Protein AF-A0A378MFB4-F1 (afdb_monomer)

Secondary structure (DSSP, 8-state):
---------S---HHHHHHHHHHHHHHHHHHHHHHHHHHHHHHHHHS-HHHHTTHHHHHHHHHHHHHHHHHHHHHHHHHHHHHT-SSPPPHHHHHHHHHHHHHHHHHHHHHHHS---

Organism: Listeria grayi (NCBI:txid1641)

Foldseek 3Di:
DDDQPQDPPDDDPLVVVLVVLLVVLCVVCVVVLVVLLVVLVVVVVPDDPVRVVCLLVVLVVVLVVVLVVVLVVLVVSLVVVQVPDSHHDDPVSSVSSSVSSSVVVSVSSNCSSPPDD

pLDDT: mean 89.93, std 12.98, range [42.31, 98.38]

Radius of gyration: 18.55 Å; Cα contacts (8 Å, |Δi|>4): 55; chains: 1; bounding box: 41×33×54 Å

Sequence (117 aa):
MAVKPSVRQEPINLYVEAERALDAFRSCYAKQINELRVKWQRGINAMSENEKTGIVKASRYMLKVHHETFNRSIYQFLSNYFQNKSFDLNPDEKQYIADYVIDEIQREVDEIYFPSS

Solvent-accessible surface area (backbone atoms only — not comparable to full-atom values): 6905 Å² total; per-residue (Å²): 134,87,79,75,86,82,67,83,88,67,89,78,61,60,66,65,51,24,52,52,51,38,53,53,48,45,70,75,40,46,65,61,57,51,50,49,45,52,52,51,54,52,53,59,72,71,48,53,78,78,57,53,76,49,43,71,63,51,31,55,53,54,47,55,54,46,49,58,52,48,50,55,51,48,56,57,48,47,55,55,55,57,70,71,46,97,60,88,74,56,73,68,60,50,47,53,31,49,52,51,36,47,54,57,51,46,53,58,53,45,43,63,62,57,59,82,129

Mean predicted aligned error: 5.99 Å

Structure (mmCIF, N/CA/C/O backbone):
data_AF-A0A378MFB4-F1
#
_entry.id   AF-A0A378MFB4-F1
#
loop_
_atom_site.group_PDB
_atom_site.id
_atom_site.type_symbol
_atom_site.label_atom_id
_atom_site.label_alt_id
_atom_site.label_comp_id
_atom_site.label_asym_id
_atom_site.label_entity_id
_atom_site.label_seq_id
_atom_site.pdbx_PDB_ins_code
_atom_site.Cartn_x
_atom_site.Cartn_y
_atom_site.Cartn_z
_atom_site.occupancy
_atom_site.B_iso_or_equiv
_atom_site.auth_seq_id
_atom_site.auth_comp_id
_atom_site.auth_asym_id
_atom_site.auth_atom_id
_atom_site.pdbx_PDB_model_num
ATOM 1 N N . MET A 1 1 ? -20.467 20.135 29.153 1.00 42.31 1 MET A N 1
ATOM 2 C CA . MET A 1 1 ? -19.718 19.222 28.263 1.00 42.31 1 MET A CA 1
ATOM 3 C C . MET A 1 1 ? -20.359 17.852 28.378 1.00 42.31 1 MET A C 1
ATOM 5 O O . MET A 1 1 ? -20.385 17.312 29.475 1.00 42.31 1 MET A O 1
ATOM 9 N N . ALA A 1 2 ? -20.982 17.352 27.311 1.00 42.44 2 ALA A N 1
ATOM 10 C CA . ALA A 1 2 ? -21.642 16.050 27.334 1.00 42.44 2 ALA A CA 1
ATOM 11 C C . ALA A 1 2 ? -20.581 14.946 27.239 1.00 42.44 2 ALA A C 1
ATOM 13 O O . ALA A 1 2 ? -19.860 14.859 26.247 1.00 42.44 2 ALA A O 1
ATOM 14 N N . VAL A 1 3 ? -20.469 14.134 28.289 1.00 52.53 3 VAL A N 1
ATOM 15 C CA . VAL A 1 3 ? -19.666 12.910 28.290 1.00 52.53 3 VAL A CA 1
ATOM 16 C C . VAL A 1 3 ? -20.363 11.936 27.343 1.00 52.53 3 VAL A C 1
ATOM 18 O O . VAL A 1 3 ? -21.472 11.489 27.631 1.00 52.53 3 VAL A O 1
ATOM 21 N N . LYS A 1 4 ? -19.753 11.642 26.188 1.00 54.12 4 LYS A N 1
ATOM 22 C CA . LYS A 1 4 ? -20.194 10.511 25.363 1.00 54.12 4 LYS A CA 1
ATOM 23 C C . LYS A 1 4 ? -20.062 9.251 26.228 1.00 54.12 4 LYS A C 1
ATOM 25 O O . LYS A 1 4 ? -18.969 9.015 26.744 1.00 54.12 4 LYS A O 1
ATOM 30 N N . PRO A 1 5 ? -21.118 8.444 26.405 1.00 47.44 5 PRO A N 1
ATOM 31 C CA . PRO A 1 5 ? -20.976 7.170 27.084 1.00 47.44 5 PRO A CA 1
ATOM 32 C C . PRO A 1 5 ? -20.182 6.233 26.164 1.00 47.44 5 PRO A C 1
ATOM 34 O O . PRO A 1 5 ? -20.725 5.669 25.220 1.00 47.44 5 PRO A O 1
ATOM 37 N N . SER A 1 6 ? -18.875 6.117 26.411 1.00 59.41 6 SER A N 1
ATOM 38 C CA . SER A 1 6 ? -17.978 5.163 25.748 1.00 59.41 6 SER A CA 1
ATOM 39 C C . SER A 1 6 ? -18.045 3.840 26.503 1.00 59.41 6 SER A C 1
ATOM 41 O O . SER A 1 6 ? -17.173 3.503 27.299 1.00 59.41 6 SER A O 1
ATOM 43 N N . VAL A 1 7 ? -19.150 3.116 26.337 1.00 55.72 7 VAL A N 1
ATOM 44 C CA . VAL A 1 7 ? -19.263 1.751 26.852 1.00 55.72 7 VAL A CA 1
ATOM 45 C C . VAL A 1 7 ? -19.419 0.840 25.648 1.00 55.72 7 VAL A C 1
ATOM 47 O O . VAL A 1 7 ? -20.481 0.796 25.029 1.00 55.72 7 VAL A O 1
ATOM 50 N N . ARG A 1 8 ? -18.328 0.151 25.284 1.00 60.28 8 ARG A N 1
ATOM 51 C CA . ARG A 1 8 ? -18.347 -0.935 24.295 1.00 60.28 8 ARG A CA 1
ATOM 52 C C . ARG A 1 8 ? -19.374 -1.974 24.749 1.00 60.28 8 ARG A C 1
ATOM 54 O O . ARG A 1 8 ? -19.193 -2.577 25.802 1.00 60.28 8 ARG A O 1
ATOM 61 N N . GLN A 1 9 ? -20.443 -2.157 23.976 1.00 56.66 9 GLN A N 1
ATOM 62 C CA . GLN A 1 9 ? -21.474 -3.157 24.274 1.00 56.66 9 GLN A CA 1
ATOM 63 C C . GLN A 1 9 ? -21.099 -4.554 23.754 1.00 56.66 9 GLN A C 1
ATOM 65 O O . GLN A 1 9 ? -21.562 -5.542 24.311 1.00 56.66 9 GLN A O 1
ATOM 70 N N . GLU A 1 10 ? -20.209 -4.650 22.757 1.00 61.47 10 GLU A N 1
ATOM 71 C CA . GLU A 1 10 ? -19.755 -5.918 22.173 1.00 61.47 10 GLU A CA 1
ATOM 72 C C . GLU A 1 10 ? -18.253 -5.883 21.825 1.00 61.47 10 GLU A C 1
ATOM 74 O O . GLU A 1 10 ? -17.712 -4.809 21.522 1.00 61.47 10 GLU A O 1
ATOM 79 N N . PRO A 1 11 ? -17.551 -7.033 21.881 1.00 70.94 11 PRO A N 1
ATOM 80 C CA . PRO A 1 11 ? -16.166 -7.136 21.436 1.00 70.94 11 PRO A CA 1
ATOM 81 C C . PRO A 1 11 ? -16.055 -6.838 19.934 1.00 70.94 11 PRO A C 1
ATOM 83 O O . PRO A 1 11 ? -16.782 -7.396 19.114 1.00 70.94 11 PRO A O 1
ATOM 86 N N . ILE A 1 12 ? -15.124 -5.956 19.569 1.00 80.38 12 ILE A N 1
ATOM 87 C CA . ILE A 1 12 ? -14.877 -5.588 18.172 1.00 80.38 12 ILE A CA 1
ATOM 88 C C . ILE A 1 12 ? -14.105 -6.719 17.502 1.00 80.38 12 ILE A C 1
ATOM 90 O O . ILE A 1 12 ? -13.049 -7.136 17.975 1.00 80.38 12 ILE A O 1
ATOM 94 N N . ASN A 1 13 ? -14.602 -7.179 16.358 1.00 90.94 13 ASN A N 1
ATOM 95 C CA . ASN A 1 13 ? -13.827 -8.047 15.487 1.00 90.94 13 ASN A CA 1
ATOM 96 C C . ASN A 1 13 ? -12.764 -7.208 14.756 1.00 90.94 13 ASN A C 1
ATOM 98 O O . ASN A 1 13 ? -13.065 -6.536 13.768 1.00 90.94 13 ASN A O 1
ATOM 102 N N . LEU A 1 14 ? -11.530 -7.232 15.267 1.00 92.94 14 LEU A N 1
ATOM 103 C CA . LEU A 1 14 ? -10.418 -6.426 14.750 1.00 92.94 14 LEU A CA 1
ATOM 104 C C . LEU A 1 14 ? -10.061 -6.749 13.301 1.00 92.94 14 LEU A C 1
ATOM 106 O O . LEU A 1 14 ? -9.676 -5.848 12.568 1.00 92.94 14 LEU A O 1
ATOM 110 N N . TYR A 1 15 ? -10.218 -8.002 12.873 1.00 95.00 15 TYR A N 1
ATOM 111 C CA . TYR A 1 15 ? -9.971 -8.387 11.485 1.00 95.00 15 TYR A CA 1
ATOM 112 C C . TYR A 1 15 ? -10.975 -7.724 10.536 1.00 95.00 15 TYR A C 1
ATOM 114 O O . TYR A 1 15 ? -10.580 -7.079 9.573 1.00 95.00 15 TYR A O 1
ATOM 122 N N . VAL A 1 16 ? -12.271 -7.790 10.857 1.00 95.19 16 VAL A N 1
ATOM 123 C CA . VAL A 1 16 ? -13.316 -7.116 10.062 1.00 95.19 16 VAL A CA 1
ATOM 124 C C . VAL A 1 16 ? -13.106 -5.601 10.046 1.00 95.19 16 VAL A C 1
ATOM 126 O O . VAL A 1 16 ? -13.364 -4.938 9.044 1.00 95.19 16 VAL A O 1
ATOM 129 N N . GLU A 1 17 ? -12.652 -5.032 11.158 1.00 95.00 17 GLU A N 1
ATOM 130 C CA . GLU A 1 17 ? -12.368 -3.604 11.239 1.00 95.00 17 GLU A CA 1
ATOM 131 C C . GLU A 1 17 ? -11.127 -3.204 10.425 1.00 95.00 17 GLU A C 1
ATOM 133 O O . GLU A 1 17 ? -11.130 -2.141 9.802 1.00 95.00 17 GLU A O 1
ATOM 138 N N . ALA A 1 18 ? -10.110 -4.068 10.368 1.00 97.06 18 ALA A N 1
ATOM 139 C CA . ALA A 1 18 ? -8.939 -3.890 9.519 1.00 97.06 18 ALA A CA 1
ATOM 140 C C . ALA A 1 18 ? -9.295 -3.967 8.026 1.00 97.06 18 ALA A C 1
ATOM 142 O O . ALA A 1 18 ? -8.893 -3.086 7.270 1.00 97.06 18 ALA A O 1
ATOM 143 N N . GLU A 1 19 ? -10.134 -4.926 7.627 1.00 98.06 19 GLU A N 1
ATOM 144 C CA . GLU A 1 19 ? -10.674 -5.027 6.261 1.00 98.06 19 GLU A CA 1
ATOM 145 C C . GLU A 1 19 ? -11.442 -3.761 5.861 1.00 98.06 19 GLU A C 1
ATOM 147 O O . GLU A 1 19 ? -11.221 -3.189 4.797 1.00 98.06 19 GLU A O 1
ATOM 152 N N . ARG A 1 20 ? -12.291 -3.234 6.754 1.00 96.75 20 ARG A N 1
ATOM 153 C CA . ARG A 1 20 ? -13.008 -1.970 6.508 1.00 96.75 20 ARG A CA 1
ATOM 154 C C . ARG A 1 20 ? -12.064 -0.780 6.362 1.00 96.75 20 ARG A C 1
ATOM 156 O O . ARG A 1 20 ? -12.315 0.099 5.537 1.00 96.75 20 ARG A O 1
ATOM 163 N N . ALA A 1 21 ? -11.011 -0.724 7.174 1.00 97.50 21 ALA A N 1
ATOM 164 C CA . ALA A 1 21 ? -10.005 0.326 7.082 1.00 97.50 21 ALA A CA 1
ATOM 165 C C . ALA A 1 21 ? -9.226 0.232 5.761 1.00 97.50 21 ALA A C 1
ATOM 167 O O . ALA A 1 21 ? -8.997 1.260 5.118 1.00 97.50 21 ALA A O 1
ATOM 168 N N . LEU A 1 22 ? -8.884 -0.987 5.333 1.00 98.38 22 LEU A N 1
ATOM 169 C CA . LEU A 1 22 ? -8.235 -1.270 4.056 1.00 98.38 22 LEU A CA 1
ATOM 170 C C . LEU A 1 22 ? -9.117 -0.854 2.876 1.00 98.38 22 LEU A C 1
ATOM 172 O O . LEU A 1 22 ? -8.654 -0.119 2.006 1.00 98.38 22 LEU A O 1
ATOM 176 N N . ASP A 1 23 ? -10.387 -1.253 2.865 1.00 98.06 23 ASP A N 1
ATOM 177 C CA . ASP A 1 23 ? -11.342 -0.887 1.815 1.00 98.06 23 ASP A CA 1
ATOM 178 C C . ASP A 1 23 ? -11.534 0.628 1.724 1.00 98.06 23 ASP A C 1
ATOM 180 O O . ASP A 1 23 ? -11.523 1.208 0.634 1.00 98.06 23 ASP A O 1
ATOM 184 N N . ALA A 1 24 ? -11.657 1.298 2.872 1.00 97.69 24 ALA A N 1
ATOM 185 C CA . ALA A 1 24 ? -11.776 2.748 2.919 1.00 97.69 24 ALA A CA 1
ATOM 186 C C . ALA A 1 24 ? -10.504 3.435 2.391 1.00 97.69 24 ALA A C 1
ATOM 188 O O . ALA A 1 24 ? -10.596 4.376 1.597 1.00 97.69 24 ALA A O 1
ATOM 189 N N . PHE A 1 25 ? -9.319 2.940 2.766 1.00 98.06 25 PHE A N 1
ATOM 190 C CA . PHE A 1 25 ? -8.052 3.445 2.242 1.00 98.06 25 PHE A CA 1
ATOM 191 C C . PHE A 1 25 ? -7.959 3.233 0.727 1.00 98.06 25 PHE A C 1
ATOM 193 O O . PHE A 1 25 ? -7.700 4.185 -0.011 1.00 98.06 25 PHE A O 1
ATOM 200 N N . ARG A 1 26 ? -8.247 2.022 0.236 1.00 97.12 26 ARG A N 1
ATOM 201 C CA . ARG A 1 26 ? -8.273 1.701 -1.198 1.00 97.12 26 ARG A CA 1
ATOM 202 C C . ARG A 1 26 ? -9.230 2.614 -1.949 1.00 97.12 26 ARG A C 1
ATOM 204 O O . ARG A 1 26 ? -8.851 3.154 -2.980 1.00 97.12 26 ARG A O 1
ATOM 211 N N . SER A 1 27 ? -10.425 2.870 -1.423 1.00 96.38 27 SER A N 1
ATOM 212 C CA . SER A 1 27 ? -11.373 3.789 -2.058 1.00 96.38 27 SER A CA 1
ATOM 213 C C . SER A 1 27 ? -10.827 5.217 -2.163 1.00 96.38 27 SER A C 1
ATOM 215 O O . SER A 1 27 ? -11.049 5.878 -3.177 1.00 96.38 27 SER A O 1
ATOM 217 N N . CYS A 1 28 ? -10.117 5.707 -1.144 1.00 96.00 28 CYS A N 1
ATOM 218 C CA . CYS A 1 28 ? -9.507 7.037 -1.171 1.00 96.00 28 CYS A CA 1
ATOM 219 C C . CYS A 1 28 ? -8.284 7.111 -2.094 1.00 96.00 28 CYS A C 1
A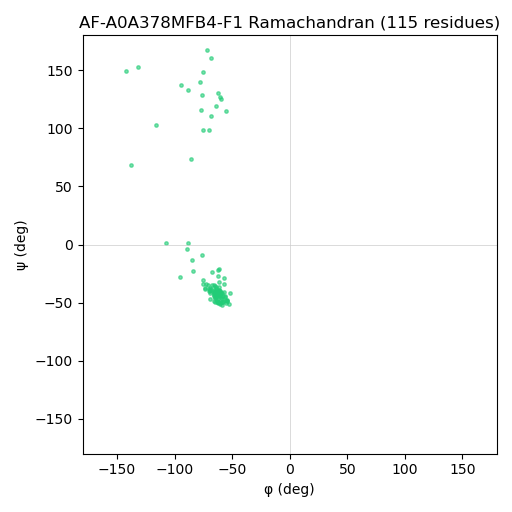TOM 221 O O . CYS A 1 28 ? -8.066 8.150 -2.720 1.00 96.00 28 CYS A O 1
ATOM 223 N N . TYR A 1 29 ? -7.508 6.026 -2.187 1.00 95.69 29 TYR A N 1
ATOM 224 C CA . TYR A 1 29 ? -6.213 6.005 -2.871 1.00 95.69 29 TYR A CA 1
ATOM 225 C C . TYR A 1 29 ? -6.184 5.252 -4.211 1.00 95.69 29 TYR A C 1
ATOM 227 O O . TYR A 1 29 ? -5.149 5.219 -4.884 1.00 95.69 29 TYR A O 1
ATOM 235 N N . ALA A 1 30 ? -7.322 4.711 -4.660 1.00 93.81 30 ALA A N 1
ATOM 236 C CA . ALA A 1 30 ? -7.443 3.915 -5.885 1.00 93.81 30 ALA A CA 1
ATOM 237 C C . ALA A 1 30 ? -6.857 4.627 -7.108 1.00 93.81 30 ALA A C 1
ATOM 239 O O . ALA A 1 30 ? -6.152 4.024 -7.918 1.00 93.81 30 ALA A O 1
ATOM 240 N N . LYS A 1 31 ? -7.111 5.937 -7.233 1.00 95.62 31 LYS A N 1
ATOM 241 C CA . LYS A 1 31 ? -6.582 6.732 -8.343 1.00 95.62 31 LYS A CA 1
ATOM 242 C C . LYS A 1 31 ? -5.056 6.811 -8.304 1.00 95.62 31 LYS A C 1
ATOM 244 O O . LYS A 1 31 ? -4.440 6.612 -9.347 1.00 95.62 31 LYS A O 1
ATOM 249 N N . GLN A 1 32 ? -4.439 7.078 -7.148 1.00 95.06 32 GLN A N 1
ATOM 250 C CA . GLN A 1 32 ? -2.976 7.171 -7.068 1.00 95.06 32 GLN A CA 1
ATOM 251 C C . GLN A 1 32 ? -2.307 5.823 -7.350 1.00 95.06 32 GLN A C 1
ATOM 253 O O . GLN A 1 32 ? -1.340 5.783 -8.107 1.00 95.06 32 GLN A O 1
ATOM 258 N N . ILE A 1 33 ? -2.840 4.728 -6.799 1.00 94.75 33 ILE A N 1
ATOM 259 C CA . ILE A 1 33 ? -2.302 3.378 -7.026 1.00 94.75 33 ILE A CA 1
ATOM 260 C C . ILE A 1 33 ? -2.429 2.992 -8.508 1.00 94.75 33 ILE A C 1
ATOM 262 O O . ILE A 1 33 ? -1.469 2.527 -9.124 1.00 94.75 33 ILE A O 1
ATOM 266 N N . ASN A 1 34 ? -3.580 3.255 -9.131 1.00 95.69 34 ASN A N 1
ATOM 267 C CA . ASN A 1 34 ? -3.763 2.974 -10.553 1.00 95.69 34 ASN A CA 1
ATOM 268 C C . ASN A 1 34 ? -2.871 3.853 -11.445 1.00 95.69 34 ASN A C 1
ATOM 270 O O . ASN A 1 34 ? -2.277 3.368 -12.407 1.00 95.69 34 ASN A O 1
ATOM 274 N N . GLU A 1 35 ? -2.732 5.144 -11.130 1.00 96.31 35 GLU A N 1
ATOM 275 C CA . GLU A 1 35 ? -1.811 6.025 -11.849 1.00 96.31 35 GLU A CA 1
ATOM 276 C C . GLU A 1 35 ? -0.362 5.553 -11.741 1.00 96.31 35 GLU A C 1
ATOM 278 O O . GLU A 1 35 ? 0.366 5.623 -12.732 1.00 96.31 35 GLU A O 1
ATOM 283 N N . LEU A 1 36 ? 0.050 5.072 -10.568 1.00 95.75 36 LEU A N 1
ATOM 284 C CA . LEU A 1 36 ? 1.372 4.504 -10.353 1.00 95.75 36 LEU A CA 1
ATOM 285 C C . LEU A 1 36 ? 1.612 3.312 -11.283 1.00 95.75 36 LEU A C 1
ATOM 287 O O . LEU A 1 36 ? 2.582 3.315 -12.045 1.00 95.75 36 LEU A O 1
ATOM 291 N N . ARG A 1 37 ? 0.681 2.352 -11.285 1.00 95.69 37 ARG A N 1
ATOM 292 C CA . ARG A 1 37 ? 0.714 1.162 -12.146 1.00 95.69 37 ARG A CA 1
ATOM 293 C C . ARG A 1 37 ? 0.825 1.534 -13.624 1.00 95.69 37 ARG A C 1
ATOM 295 O O . ARG A 1 37 ? 1.715 1.061 -14.328 1.00 95.69 37 ARG A O 1
ATOM 302 N N . VAL A 1 38 ? -0.035 2.439 -14.091 1.00 96.44 38 VAL A N 1
ATOM 303 C CA . VAL A 1 38 ? -0.062 2.872 -15.497 1.00 96.44 38 VAL A CA 1
ATOM 304 C C . VAL A 1 38 ? 1.215 3.618 -15.886 1.00 96.44 38 VAL A C 1
ATOM 306 O O . VAL A 1 38 ? 1.761 3.367 -16.961 1.00 96.44 38 VAL A O 1
ATOM 309 N N . LYS A 1 39 ? 1.705 4.539 -15.046 1.00 95.50 39 LYS A N 1
ATOM 310 C CA . LYS A 1 39 ? 2.936 5.301 -15.321 1.00 95.50 39 LYS A CA 1
ATOM 311 C C . LYS A 1 39 ? 4.152 4.380 -15.368 1.00 95.50 39 LYS A C 1
ATOM 313 O O . LYS A 1 39 ? 4.964 4.519 -16.279 1.00 95.50 39 LYS A O 1
ATOM 318 N N . TRP A 1 40 ? 4.243 3.427 -14.442 1.00 95.19 40 TRP A N 1
ATOM 319 C CA . TRP A 1 40 ? 5.328 2.452 -14.411 1.00 95.19 40 TRP A CA 1
ATOM 320 C C . TRP A 1 40 ? 5.341 1.574 -15.666 1.00 95.19 40 TRP A C 1
ATOM 322 O O . TRP A 1 40 ? 6.352 1.523 -16.367 1.00 95.19 40 TRP A O 1
ATOM 332 N N . GLN A 1 41 ? 4.195 0.988 -16.029 1.00 94.38 41 GLN A N 1
ATOM 333 C CA . GLN A 1 41 ? 4.090 0.147 -17.223 1.00 94.38 41 GLN A CA 1
ATOM 334 C C . GLN A 1 41 ? 4.394 0.920 -18.512 1.00 94.38 41 GLN A C 1
ATOM 336 O O . GLN A 1 41 ? 5.080 0.413 -19.398 1.00 94.38 41 GLN A O 1
ATOM 341 N N . ARG A 1 42 ? 3.912 2.165 -18.630 1.00 94.56 42 ARG A N 1
ATOM 342 C CA . ARG A 1 42 ? 4.241 3.032 -19.772 1.00 94.56 42 A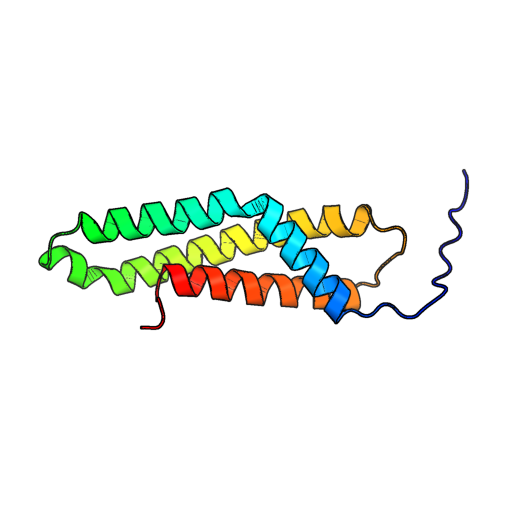RG A CA 1
ATOM 343 C C . ARG A 1 42 ? 5.735 3.332 -19.844 1.00 94.56 42 ARG A C 1
ATOM 345 O O . ARG A 1 42 ? 6.284 3.312 -20.939 1.00 94.56 42 ARG A O 1
ATOM 352 N N . GLY A 1 43 ? 6.373 3.580 -18.699 1.00 92.94 43 GLY A N 1
ATOM 353 C CA . GLY A 1 43 ? 7.818 3.773 -18.611 1.00 92.94 43 GLY A CA 1
ATOM 354 C C . GLY A 1 43 ? 8.580 2.559 -19.136 1.00 92.94 43 GLY A C 1
ATOM 355 O O . GLY A 1 43 ? 9.418 2.713 -20.014 1.00 92.94 43 GLY A O 1
ATOM 356 N N . ILE A 1 44 ? 8.223 1.354 -18.680 1.00 92.38 44 ILE A N 1
ATOM 357 C CA . ILE A 1 44 ? 8.821 0.098 -19.162 1.00 92.38 44 ILE A CA 1
ATOM 358 C C . ILE A 1 44 ? 8.619 -0.084 -20.669 1.00 92.38 44 ILE A C 1
ATOM 360 O O . ILE A 1 44 ? 9.560 -0.430 -21.380 1.00 92.38 44 ILE A O 1
ATOM 364 N N . ASN A 1 45 ? 7.407 0.157 -21.173 1.00 92.06 45 ASN A N 1
ATOM 365 C CA . ASN A 1 45 ? 7.088 -0.036 -22.590 1.00 92.06 45 ASN A CA 1
ATOM 366 C C . ASN A 1 45 ? 7.817 0.956 -23.512 1.00 92.06 45 ASN A C 1
ATOM 368 O O . ASN A 1 45 ? 7.975 0.671 -24.695 1.00 92.06 45 ASN A O 1
ATOM 372 N N . ALA A 1 46 ? 8.233 2.112 -22.990 1.00 92.44 46 ALA A N 1
ATOM 373 C CA . ALA A 1 46 ? 8.992 3.112 -23.735 1.00 92.44 46 ALA A CA 1
ATOM 374 C C . ALA A 1 46 ? 10.509 2.845 -23.745 1.00 92.44 46 ALA A C 1
ATOM 376 O O . ALA A 1 46 ? 11.220 3.475 -24.524 1.00 92.44 46 ALA A O 1
ATOM 377 N N . MET A 1 47 ? 11.007 1.939 -22.895 1.00 92.25 47 MET A N 1
ATOM 378 C CA . MET A 1 47 ? 12.431 1.602 -22.817 1.00 92.25 47 MET A CA 1
ATOM 379 C C . MET A 1 47 ? 12.858 0.679 -23.961 1.00 92.25 47 MET A C 1
ATOM 381 O O . MET A 1 47 ? 12.181 -0.298 -24.291 1.00 92.25 47 MET A O 1
ATOM 385 N N . SER A 1 48 ? 14.042 0.941 -24.506 1.00 90.81 48 SER A N 1
ATOM 386 C CA . SER A 1 48 ? 14.756 0.008 -25.377 1.00 90.81 48 SER A CA 1
ATOM 387 C C . SER A 1 48 ? 15.238 -1.228 -24.606 1.00 90.81 48 SER A C 1
ATOM 389 O O . SER A 1 48 ? 15.389 -1.206 -23.383 1.00 90.81 48 SER A O 1
ATOM 391 N N . GLU A 1 49 ? 15.542 -2.318 -25.315 1.00 85.62 49 GLU A N 1
ATOM 392 C CA . GLU A 1 49 ? 16.048 -3.558 -24.695 1.00 85.62 49 GLU A CA 1
ATOM 393 C C . GLU A 1 49 ? 17.335 -3.344 -23.881 1.00 85.62 49 GLU A C 1
ATOM 395 O O . GLU A 1 49 ? 17.509 -3.935 -22.815 1.00 85.62 49 GLU A O 1
ATOM 400 N N . ASN A 1 50 ? 18.207 -2.432 -24.319 1.00 84.94 50 ASN A N 1
ATOM 401 C CA . ASN A 1 50 ? 19.430 -2.095 -23.589 1.00 84.94 50 ASN A CA 1
ATOM 402 C C . ASN A 1 50 ? 19.132 -1.388 -22.257 1.00 84.94 50 ASN A C 1
ATOM 404 O O . ASN A 1 50 ? 19.824 -1.622 -21.267 1.00 84.94 50 ASN A O 1
ATOM 408 N N . GLU A 1 51 ? 18.088 -0.560 -22.200 1.00 85.25 51 GLU A N 1
ATOM 409 C CA . GLU A 1 51 ? 17.671 0.147 -20.982 1.00 85.25 51 GLU A CA 1
ATOM 410 C C . GLU A 1 51 ? 16.966 -0.785 -19.989 1.00 85.25 51 GLU A C 1
ATOM 412 O O . GLU A 1 51 ? 17.115 -0.628 -18.773 1.00 85.25 51 GLU A O 1
ATOM 417 N N . LYS A 1 52 ? 16.275 -1.822 -20.485 1.00 84.44 52 LYS A N 1
ATOM 418 C CA . LYS A 1 52 ? 15.614 -2.830 -19.639 1.00 84.44 52 LYS A CA 1
ATOM 419 C C . LYS A 1 52 ? 16.589 -3.607 -18.756 1.00 84.44 52 LYS A C 1
ATOM 421 O O . LYS A 1 52 ? 16.186 -4.094 -17.705 1.00 84.44 52 LYS A O 1
ATOM 426 N N . THR A 1 53 ? 17.878 -3.656 -19.094 1.00 84.06 53 THR A N 1
ATOM 427 C CA . THR A 1 53 ? 18.912 -4.272 -18.240 1.00 84.06 53 THR A CA 1
ATOM 428 C C . THR A 1 53 ? 18.980 -3.653 -16.834 1.00 84.06 53 THR A C 1
ATOM 430 O O . THR A 1 53 ? 19.304 -4.340 -15.864 1.00 84.06 53 THR A O 1
ATOM 433 N N . GLY A 1 54 ? 18.616 -2.372 -16.689 1.00 87.69 54 GLY A N 1
ATOM 434 C CA . GLY A 1 54 ? 18.580 -1.658 -15.411 1.00 87.69 54 GLY A CA 1
ATOM 435 C C . GLY A 1 54 ? 17.254 -1.754 -14.650 1.00 87.69 54 GLY A C 1
ATOM 436 O O . GLY A 1 54 ? 17.170 -1.238 -13.530 1.00 87.69 54 GLY A O 1
ATOM 437 N N . ILE A 1 55 ? 16.223 -2.398 -15.214 1.00 90.44 55 ILE A N 1
ATOM 438 C CA . ILE A 1 55 ? 14.852 -2.276 -14.700 1.00 90.44 55 ILE A CA 1
ATOM 439 C C . ILE A 1 55 ? 14.702 -2.830 -13.288 1.00 90.44 55 ILE A C 1
ATOM 441 O O . ILE A 1 55 ? 14.076 -2.194 -12.455 1.00 90.44 55 ILE A O 1
ATOM 445 N N . VAL A 1 56 ? 15.366 -3.942 -12.963 1.00 91.50 56 VAL A N 1
ATOM 446 C CA . VAL A 1 56 ? 15.301 -4.546 -11.622 1.00 91.50 56 VAL A CA 1
ATOM 447 C C . VAL A 1 56 ? 15.827 -3.581 -10.557 1.00 91.50 56 VAL A C 1
ATOM 449 O O . VAL A 1 56 ? 15.262 -3.473 -9.468 1.00 91.50 56 VAL A O 1
ATOM 452 N N . LYS A 1 57 ? 16.906 -2.847 -10.859 1.00 92.75 57 LYS A N 1
ATOM 453 C CA . LYS A 1 57 ? 17.467 -1.850 -9.938 1.00 92.75 57 LYS A CA 1
ATOM 454 C C . LYS A 1 57 ? 16.523 -0.657 -9.787 1.00 92.75 57 LYS A C 1
ATOM 456 O O . LYS A 1 57 ? 16.327 -0.191 -8.665 1.00 92.75 57 LYS A O 1
ATOM 461 N N . ALA A 1 58 ? 15.928 -0.200 -10.889 1.00 92.69 58 ALA A N 1
ATOM 462 C CA . ALA A 1 58 ? 14.927 0.859 -10.870 1.00 92.69 58 ALA A CA 1
ATOM 463 C C . ALA A 1 58 ? 13.677 0.440 -10.075 1.00 92.69 58 ALA A C 1
ATOM 465 O O . ALA A 1 58 ? 13.277 1.179 -9.182 1.00 92.69 58 ALA A O 1
ATOM 466 N N . SER A 1 59 ? 13.137 -0.764 -10.300 1.00 94.81 59 SER A N 1
ATOM 467 C CA . SER A 1 59 ? 12.014 -1.336 -9.546 1.00 94.81 59 SER A CA 1
ATOM 468 C C . SER A 1 59 ? 12.283 -1.316 -8.046 1.00 94.81 59 SER A C 1
ATOM 470 O O . SER A 1 59 ? 11.481 -0.773 -7.301 1.00 94.81 59 SER A O 1
ATOM 472 N N . ARG A 1 60 ? 13.439 -1.819 -7.582 1.00 95.19 60 ARG A N 1
ATOM 473 C CA . ARG A 1 60 ? 13.778 -1.823 -6.143 1.00 95.19 60 ARG A CA 1
ATOM 474 C C . ARG A 1 60 ? 13.839 -0.420 -5.543 1.00 95.19 60 ARG A C 1
ATOM 476 O O . ARG A 1 60 ? 13.387 -0.211 -4.419 1.00 95.19 60 ARG A O 1
ATOM 483 N N . TYR A 1 61 ? 14.417 0.534 -6.273 1.00 95.62 61 TYR A N 1
ATOM 484 C CA . TYR A 1 61 ? 14.484 1.922 -5.818 1.00 95.62 61 TYR A CA 1
ATOM 485 C C . TYR A 1 61 ? 13.085 2.539 -5.719 1.00 95.62 61 TYR A C 1
ATOM 487 O O . TYR A 1 61 ? 12.725 3.092 -4.681 1.00 95.62 61 TYR A O 1
ATOM 495 N N . MET A 1 62 ? 12.285 2.397 -6.777 1.00 96.19 62 MET A N 1
ATOM 496 C CA . MET A 1 62 ? 10.928 2.933 -6.828 1.00 96.19 62 MET A CA 1
ATOM 497 C C . MET A 1 62 ? 10.012 2.276 -5.796 1.00 96.19 62 MET A C 1
ATOM 499 O O . MET A 1 62 ? 9.194 2.968 -5.193 1.00 96.19 62 MET A O 1
ATOM 503 N N . LEU A 1 63 ? 10.187 0.978 -5.551 1.00 96.00 63 LEU A N 1
ATOM 504 C CA . LEU A 1 63 ? 9.457 0.231 -4.539 1.00 96.00 63 LEU A CA 1
ATOM 505 C C . LEU A 1 63 ? 9.699 0.810 -3.146 1.00 96.00 63 LEU A C 1
ATOM 507 O O . LEU A 1 63 ? 8.754 1.186 -2.458 1.00 96.00 63 LEU A O 1
ATOM 511 N N . LYS A 1 64 ? 10.973 0.990 -2.770 1.00 96.12 64 LYS A N 1
ATOM 5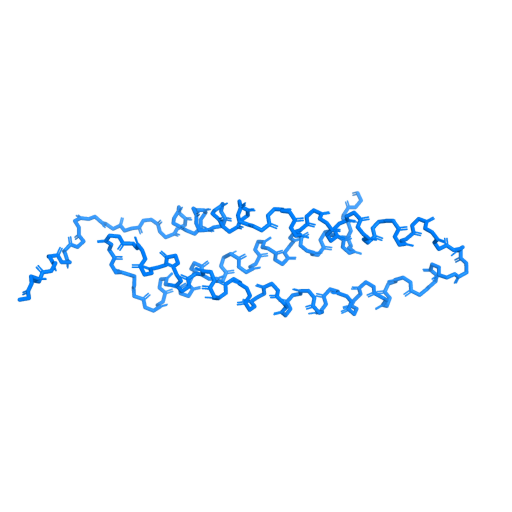12 C CA . LYS A 1 64 ? 11.347 1.601 -1.489 1.00 96.12 64 LYS A CA 1
ATOM 513 C C . LYS A 1 64 ? 10.699 2.980 -1.309 1.00 96.12 64 LYS A C 1
ATOM 515 O O . LYS A 1 64 ? 10.115 3.254 -0.263 1.00 96.12 64 LYS A O 1
ATOM 520 N N . VAL A 1 65 ? 10.777 3.835 -2.332 1.00 96.81 65 VAL A N 1
ATOM 521 C CA . VAL A 1 65 ? 10.208 5.195 -2.295 1.00 96.81 65 VAL A C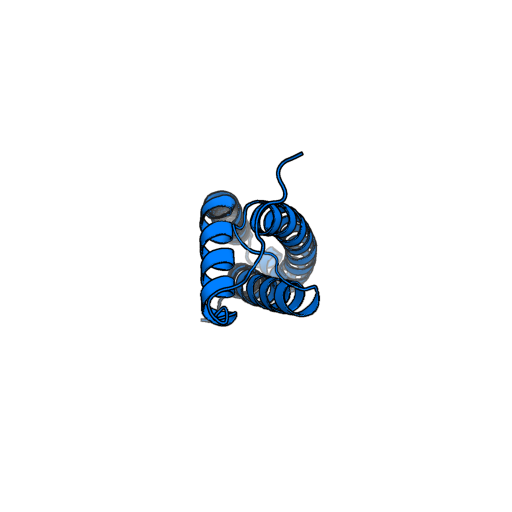A 1
ATOM 522 C C . VAL A 1 65 ? 8.689 5.165 -2.103 1.00 96.81 65 VAL A C 1
ATOM 524 O O . VAL A 1 65 ? 8.147 5.941 -1.308 1.00 96.81 65 VAL A O 1
ATOM 527 N N . HIS A 1 66 ? 7.985 4.272 -2.800 1.00 96.81 66 HIS A N 1
ATOM 528 C CA . HIS A 1 66 ? 6.532 4.190 -2.686 1.00 96.81 66 HIS A CA 1
ATOM 529 C C . HIS A 1 66 ? 6.077 3.530 -1.390 1.00 96.81 66 HIS A C 1
ATOM 531 O O . HIS A 1 66 ? 5.103 4.011 -0.821 1.00 96.81 66 HIS A O 1
ATOM 537 N N . HIS A 1 67 ? 6.801 2.543 -0.856 1.00 96.75 67 HIS A N 1
ATOM 538 C CA . HIS A 1 67 ? 6.522 2.004 0.481 1.00 96.75 67 HIS A CA 1
ATOM 539 C C . HIS A 1 67 ? 6.592 3.104 1.540 1.00 96.75 67 HIS A C 1
ATOM 541 O O . HIS A 1 67 ? 5.652 3.288 2.308 1.00 96.75 67 HIS A O 1
ATOM 547 N N . GLU A 1 68 ? 7.655 3.912 1.540 1.00 96.31 68 GLU A N 1
ATOM 548 C CA . GLU A 1 68 ? 7.778 5.034 2.479 1.00 96.31 68 GLU A CA 1
ATOM 549 C C . GLU A 1 68 ? 6.639 6.056 2.311 1.00 96.31 68 GLU A C 1
ATOM 551 O O . GLU A 1 68 ? 6.097 6.565 3.297 1.00 96.31 68 GLU A O 1
ATOM 556 N N . THR A 1 69 ? 6.250 6.343 1.069 1.00 96.06 69 THR A N 1
ATOM 557 C CA . THR A 1 69 ? 5.194 7.316 0.753 1.00 96.06 69 THR A CA 1
ATOM 558 C C . THR A 1 69 ? 3.806 6.822 1.170 1.00 96.06 69 THR A C 1
ATOM 560 O O . THR A 1 69 ? 3.045 7.563 1.805 1.00 96.06 69 THR A O 1
ATOM 563 N N . PHE A 1 70 ? 3.466 5.573 0.848 1.00 96.62 70 PHE A N 1
ATOM 564 C CA . PHE A 1 70 ? 2.186 4.979 1.219 1.00 96.62 70 PHE A CA 1
ATOM 565 C C . PHE A 1 70 ? 2.096 4.735 2.719 1.00 96.62 70 PHE A C 1
ATOM 567 O O . PHE A 1 70 ? 1.080 5.105 3.290 1.00 96.62 70 PHE A O 1
ATOM 574 N N . ASN A 1 71 ? 3.154 4.273 3.393 1.00 96.69 71 ASN A N 1
ATOM 575 C CA . ASN A 1 71 ? 3.138 4.114 4.852 1.00 96.69 71 ASN A CA 1
ATOM 576 C C . ASN A 1 71 ? 2.794 5.435 5.557 1.00 96.69 71 ASN A C 1
ATOM 578 O O . ASN A 1 71 ? 1.924 5.470 6.424 1.00 96.69 71 ASN A O 1
ATOM 582 N N . ARG A 1 72 ? 3.407 6.557 5.145 1.00 96.56 72 ARG A N 1
ATOM 583 C CA . ARG A 1 72 ? 3.060 7.886 5.687 1.00 96.56 72 ARG A CA 1
ATOM 584 C C . ARG A 1 72 ? 1.596 8.245 5.433 1.00 96.56 72 ARG A C 1
ATOM 586 O O . ARG A 1 72 ? 0.930 8.755 6.331 1.00 96.56 72 ARG A O 1
ATOM 593 N N . SER A 1 73 ? 1.106 7.968 4.227 1.00 96.94 73 SER A N 1
ATOM 594 C CA . SER A 1 73 ? -0.283 8.238 3.839 1.00 96.94 73 SER A CA 1
ATOM 595 C C . SER A 1 73 ? -1.273 7.388 4.641 1.00 96.94 73 SER A C 1
ATOM 597 O O . SER A 1 73 ? -2.292 7.902 5.090 1.00 96.94 73 SER A O 1
ATOM 599 N N . ILE A 1 74 ? -0.946 6.116 4.882 1.00 97.88 74 ILE A N 1
ATOM 600 C CA . ILE A 1 74 ? -1.736 5.177 5.684 1.00 97.88 74 ILE A CA 1
ATOM 601 C C . ILE A 1 74 ? -1.830 5.669 7.124 1.00 97.88 74 ILE A C 1
ATOM 603 O O . ILE A 1 74 ? -2.936 5.802 7.636 1.00 97.88 74 ILE A O 1
ATOM 607 N N . TYR A 1 75 ? -0.716 6.031 7.766 1.00 97.31 75 TYR A N 1
ATOM 608 C CA . TYR A 1 75 ? -0.760 6.548 9.138 1.00 97.31 75 TYR A CA 1
ATOM 609 C C . TYR A 1 75 ? -1.602 7.825 9.259 1.00 97.31 75 TYR A C 1
ATOM 611 O O . TYR A 1 75 ? -2.385 7.967 10.201 1.00 97.31 75 TYR A O 1
ATOM 619 N N . GLN A 1 76 ? -1.486 8.745 8.297 1.00 96.38 76 GLN A N 1
ATOM 620 C CA . GLN A 1 76 ? -2.307 9.960 8.266 1.00 96.38 76 GLN A CA 1
ATOM 621 C C . GLN A 1 76 ? -3.793 9.642 8.076 1.00 96.38 76 GLN A C 1
ATOM 623 O O . GLN A 1 76 ? -4.639 10.182 8.791 1.00 96.38 76 GLN A O 1
ATOM 628 N N . PHE A 1 77 ? -4.111 8.745 7.143 1.00 97.62 77 PHE A N 1
ATOM 629 C CA . PHE A 1 77 ? -5.473 8.294 6.893 1.00 97.62 77 PHE A CA 1
ATOM 630 C C . PHE A 1 77 ? -6.077 7.618 8.126 1.00 97.62 77 PHE A C 1
ATOM 632 O O . PHE A 1 77 ? -7.169 7.987 8.555 1.00 97.62 77 PHE A O 1
ATOM 639 N N . LEU A 1 78 ? -5.355 6.672 8.729 1.00 96.94 78 LEU A N 1
ATOM 640 C CA . LEU A 1 78 ? -5.827 5.893 9.868 1.00 96.94 78 LEU A CA 1
ATOM 641 C C . LEU A 1 78 ? -6.031 6.750 11.115 1.00 96.94 78 LEU A C 1
ATOM 643 O O . LEU A 1 78 ? -6.998 6.538 11.842 1.00 96.94 78 LEU A O 1
ATOM 647 N N . SER A 1 79 ? -5.194 7.768 11.330 1.00 95.31 79 SER A N 1
ATOM 648 C CA . SER A 1 79 ? -5.415 8.754 12.393 1.00 95.31 79 SER A CA 1
ATOM 649 C C . SER A 1 79 ? -6.809 9.389 12.283 1.00 95.31 79 SER A C 1
ATOM 651 O O . SER A 1 79 ? -7.577 9.385 13.247 1.00 95.31 79 SER A O 1
ATOM 653 N N . ASN A 1 80 ? -7.186 9.836 11.080 1.00 94.94 80 ASN A N 1
ATOM 654 C CA . ASN A 1 80 ? -8.513 10.400 10.821 1.00 94.94 80 ASN A CA 1
ATOM 655 C C . ASN A 1 80 ? -9.617 9.333 10.876 1.00 94.94 80 ASN A C 1
ATOM 657 O O . ASN A 1 80 ? -10.703 9.583 11.397 1.00 94.94 80 ASN A O 1
ATOM 661 N N . TYR A 1 81 ? -9.355 8.136 10.351 1.00 95.31 81 TYR A N 1
ATOM 662 C CA . TYR A 1 81 ? -10.296 7.018 10.366 1.00 95.31 81 TYR A CA 1
ATOM 663 C C . TYR A 1 81 ? -10.695 6.641 11.799 1.00 95.31 81 TYR A C 1
ATOM 665 O O . TYR A 1 81 ? -11.884 6.530 12.095 1.00 95.31 81 TYR A O 1
ATOM 673 N N . PHE A 1 82 ? -9.721 6.517 12.707 1.00 94.25 82 PHE A N 1
ATOM 674 C CA . PHE A 1 82 ? -9.963 6.176 14.109 1.00 94.25 82 PHE A CA 1
ATOM 675 C C . PHE A 1 82 ? -10.668 7.296 14.878 1.00 94.25 82 PHE A C 1
ATOM 677 O O . PHE A 1 82 ? -11.537 7.004 15.694 1.00 94.25 82 PHE A O 1
ATOM 684 N N . GLN A 1 83 ? -10.351 8.567 14.608 1.00 91.94 83 GLN A N 1
ATOM 685 C CA . GLN A 1 83 ? -11.028 9.708 15.245 1.00 91.94 83 GLN A CA 1
ATOM 686 C C . GLN A 1 83 ? -12.526 9.782 14.918 1.00 91.94 83 GLN A C 1
ATOM 688 O O . GLN A 1 83 ? -13.307 10.301 15.713 1.00 91.94 83 GLN A O 1
ATOM 693 N N . ASN A 1 84 ? -12.933 9.251 13.763 1.00 90.44 84 ASN A N 1
ATOM 694 C CA . ASN A 1 84 ? -14.323 9.256 13.316 1.00 90.44 84 ASN A CA 1
ATOM 695 C C . ASN A 1 84 ? -15.129 8.039 13.799 1.00 90.44 84 ASN A C 1
ATOM 697 O O . ASN A 1 84 ? -16.308 7.914 13.459 1.00 90.44 84 ASN A O 1
ATOM 701 N N . LYS A 1 85 ? -14.533 7.132 14.584 1.00 86.75 85 LYS A N 1
ATOM 702 C CA . LYS A 1 85 ? -15.249 5.969 15.117 1.00 86.75 85 LYS A CA 1
ATOM 703 C C . LYS A 1 85 ? -16.175 6.351 16.266 1.00 86.75 85 LYS A C 1
ATOM 705 O O . LYS A 1 85 ? -15.928 7.271 17.040 1.00 86.75 85 LYS A O 1
ATOM 710 N N . SER A 1 86 ? -17.274 5.608 16.376 1.00 85.25 8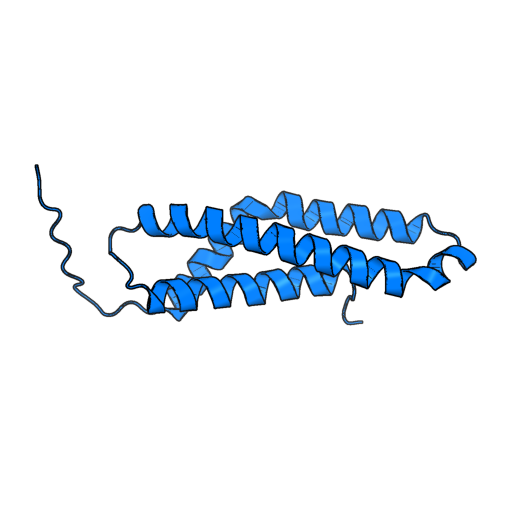6 SER A N 1
ATOM 711 C CA . SER A 1 86 ? -18.228 5.731 17.484 1.00 85.25 86 SER A CA 1
ATOM 712 C C . SER A 1 86 ? -17.721 5.091 18.782 1.00 85.25 86 SER A C 1
ATOM 714 O O . SER A 1 86 ? -18.339 5.277 19.827 1.00 85.25 86 SER A O 1
ATOM 716 N N . PHE A 1 87 ? -16.611 4.357 18.711 1.00 83.62 87 PHE A N 1
ATOM 717 C CA . PHE A 1 87 ? -15.946 3.672 19.810 1.00 83.62 87 PHE A CA 1
ATOM 718 C C . PHE A 1 87 ? -14.446 3.981 19.795 1.00 83.62 87 PHE A C 1
ATOM 720 O O . PHE A 1 87 ? -13.862 4.203 18.734 1.00 83.62 87 PHE A O 1
ATOM 727 N N . ASP A 1 88 ? -13.812 3.924 20.964 1.00 85.12 88 ASP A N 1
ATOM 728 C CA . ASP A 1 88 ? -12.364 4.081 21.077 1.00 85.12 88 ASP A CA 1
ATOM 729 C C . ASP A 1 88 ? -11.661 2.737 20.914 1.00 85.12 88 ASP A C 1
ATOM 731 O O . ASP A 1 88 ? -12.052 1.748 21.534 1.00 85.12 88 ASP A O 1
ATOM 735 N N . LEU A 1 89 ? -10.611 2.714 20.094 1.00 88.81 89 LEU A N 1
ATOM 736 C CA . LEU A 1 89 ? -9.648 1.617 19.990 1.00 88.81 89 LEU A CA 1
ATOM 737 C C . LEU A 1 89 ? -8.446 1.903 20.894 1.00 88.81 89 LEU A C 1
ATOM 739 O O . LEU A 1 89 ? -7.948 3.039 20.935 1.00 88.81 89 LEU A O 1
ATOM 743 N N . ASN A 1 90 ? -7.974 0.881 21.601 1.00 91.56 90 ASN A N 1
ATOM 744 C CA . ASN A 1 90 ? -6.739 0.967 22.368 1.00 91.56 90 ASN A CA 1
ATOM 745 C C . ASN A 1 90 ? -5.515 1.000 21.416 1.00 91.56 90 ASN A C 1
ATOM 747 O O . ASN A 1 90 ? -5.665 0.776 20.210 1.00 91.56 90 ASN A O 1
ATOM 751 N N . PRO A 1 91 ? -4.312 1.338 21.913 1.00 93.06 91 PRO A N 1
ATOM 752 C CA . PRO A 1 91 ? -3.122 1.434 21.069 1.00 93.06 91 PRO A CA 1
ATOM 753 C C . PRO A 1 91 ? -2.780 0.147 20.306 1.00 93.06 91 PRO A C 1
ATOM 755 O O . PRO A 1 91 ? -2.471 0.231 19.120 1.00 93.06 91 PRO A O 1
ATOM 758 N N . ASP A 1 92 ? -2.901 -1.022 20.937 1.00 94.94 92 ASP A N 1
ATOM 759 C CA . ASP A 1 92 ? -2.547 -2.311 20.327 1.00 94.94 92 ASP A CA 1
ATOM 760 C C . ASP A 1 92 ? -3.520 -2.690 19.202 1.00 94.94 92 ASP A C 1
ATOM 762 O O . ASP A 1 92 ? -3.117 -3.156 18.140 1.00 94.94 92 ASP A O 1
ATOM 766 N N . GLU A 1 93 ? -4.813 -2.422 19.391 1.00 94.75 93 GLU A N 1
ATOM 767 C CA . GLU A 1 93 ? -5.844 -2.632 18.372 1.00 94.75 93 GLU A CA 1
ATOM 768 C C . GLU A 1 93 ? -5.647 -1.706 17.166 1.00 94.75 93 GLU A C 1
ATOM 770 O O . GLU A 1 93 ? -5.804 -2.126 16.019 1.00 94.75 93 GLU A O 1
ATOM 775 N N . LYS A 1 94 ? -5.285 -0.439 17.415 1.00 95.44 94 LYS A N 1
ATOM 776 C CA . LYS A 1 94 ? -4.946 0.515 16.348 1.00 95.44 94 LYS A CA 1
ATOM 777 C C . LYS A 1 94 ? -3.709 0.063 15.583 1.00 95.44 94 LYS A C 1
ATOM 779 O O . LYS A 1 94 ? -3.702 0.172 14.359 1.00 95.44 94 LYS A O 1
ATOM 784 N N . GLN A 1 95 ? -2.695 -0.433 16.293 1.00 96.69 95 GLN A N 1
ATOM 785 C CA . GLN A 1 95 ? -1.468 -0.930 15.683 1.00 96.69 95 GLN A CA 1
ATOM 786 C C . GLN A 1 95 ? -1.744 -2.160 14.816 1.00 96.69 95 GLN A C 1
ATOM 788 O O . GLN A 1 95 ? -1.336 -2.170 13.664 1.00 96.69 95 GLN A O 1
ATOM 793 N N . TYR A 1 96 ? -2.534 -3.120 15.307 1.00 97.06 96 TYR A N 1
ATOM 794 C CA . TYR A 1 96 ? -2.949 -4.289 14.525 1.00 97.06 96 TYR A CA 1
ATOM 795 C C . TYR A 1 96 ? -3.615 -3.893 13.198 1.00 97.06 96 TYR A C 1
ATOM 797 O O . TYR A 1 96 ? -3.264 -4.410 12.140 1.00 97.06 96 TYR A O 1
ATOM 805 N N . ILE A 1 97 ? -4.562 -2.949 13.242 1.00 97.50 97 ILE A N 1
ATOM 806 C CA . ILE A 1 97 ? -5.239 -2.460 12.033 1.00 97.50 97 ILE A CA 1
ATOM 807 C C . ILE A 1 97 ? -4.246 -1.753 11.102 1.00 97.50 97 ILE A C 1
ATOM 809 O O . ILE A 1 97 ? -4.316 -1.929 9.888 1.00 97.50 97 ILE A O 1
ATOM 813 N N . ALA A 1 98 ? -3.329 -0.954 11.653 1.00 97.88 98 ALA A N 1
ATOM 814 C CA . ALA A 1 98 ? -2.321 -0.262 10.861 1.00 97.88 98 ALA A CA 1
ATOM 815 C C . ALA A 1 98 ? -1.381 -1.235 10.148 1.00 97.88 98 ALA A C 1
ATOM 817 O O . ALA A 1 98 ? -1.199 -1.098 8.941 1.00 97.88 98 ALA A O 1
ATOM 818 N N . ASP A 1 99 ? -0.853 -2.226 10.862 1.00 98.19 99 ASP A N 1
ATOM 819 C CA . ASP A 1 99 ? 0.040 -3.243 10.306 1.00 98.19 99 ASP A CA 1
ATOM 820 C C . ASP A 1 99 ? -0.658 -4.027 9.191 1.00 98.19 99 ASP A C 1
ATOM 822 O O . ASP A 1 99 ? -0.112 -4.165 8.101 1.00 98.19 99 ASP A O 1
ATOM 826 N N . TYR A 1 100 ? -1.917 -4.422 9.407 1.00 98.31 100 TYR A N 1
ATOM 827 C CA . TYR A 1 100 ? -2.713 -5.113 8.394 1.00 98.31 100 TYR A CA 1
ATOM 828 C C . TYR A 1 100 ? -2.868 -4.297 7.100 1.00 98.31 100 TYR A C 1
ATOM 830 O O . TYR A 1 100 ? -2.624 -4.793 6.001 1.00 98.31 100 TYR A O 1
ATOM 838 N N . VAL A 1 101 ? -3.259 -3.022 7.219 1.00 98.31 101 VAL A N 1
ATOM 839 C CA . VAL A 1 101 ? -3.430 -2.139 6.053 1.00 98.31 101 VAL A CA 1
ATOM 840 C C . VAL A 1 101 ? -2.090 -1.884 5.362 1.00 98.31 101 VAL A C 1
ATOM 842 O O . VAL A 1 101 ? -2.034 -1.846 4.134 1.00 98.31 101 VAL A O 1
ATOM 845 N N . ILE A 1 102 ? -1.012 -1.711 6.129 1.00 98.12 102 ILE A N 1
ATOM 846 C CA . ILE A 1 102 ? 0.339 -1.525 5.596 1.00 98.12 102 ILE A CA 1
ATOM 847 C C . ILE A 1 102 ? 0.765 -2.742 4.777 1.00 98.12 102 ILE A C 1
ATOM 849 O O . ILE A 1 102 ? 1.179 -2.561 3.633 1.00 98.12 102 ILE A O 1
ATOM 853 N N . ASP A 1 103 ? 0.626 -3.949 5.319 1.00 98.00 103 ASP A N 1
ATOM 854 C CA . ASP A 1 103 ? 1.048 -5.182 4.653 1.00 98.00 103 ASP A CA 1
ATOM 855 C C . ASP A 1 103 ? 0.286 -5.407 3.339 1.00 98.00 103 ASP A C 1
ATOM 857 O O . ASP A 1 103 ? 0.889 -5.711 2.306 1.00 98.00 103 ASP A O 1
ATOM 861 N N . GLU A 1 104 ? -1.033 -5.203 3.340 1.00 98.12 104 GLU A N 1
ATOM 862 C CA . GLU A 1 104 ? -1.862 -5.393 2.145 1.00 98.12 104 GLU A CA 1
ATOM 863 C C . GLU A 1 104 ? -1.582 -4.344 1.057 1.00 98.12 104 GLU A C 1
ATOM 865 O O . GLU A 1 104 ? -1.537 -4.675 -0.132 1.00 98.12 104 GLU A O 1
ATOM 870 N N . ILE A 1 105 ? -1.342 -3.082 1.432 1.00 97.38 105 ILE A N 1
ATOM 871 C CA . ILE A 1 105 ? -0.988 -2.034 0.463 1.00 97.38 105 ILE A CA 1
ATOM 872 C C . ILE A 1 105 ? 0.444 -2.201 -0.045 1.00 97.38 105 ILE A C 1
ATOM 874 O O . ILE A 1 105 ? 0.687 -1.983 -1.232 1.00 97.38 105 ILE A O 1
ATOM 878 N N . GLN A 1 106 ? 1.390 -2.614 0.801 1.00 96.38 106 GLN A N 1
ATOM 879 C CA . GLN A 1 106 ? 2.747 -2.931 0.353 1.00 96.38 106 GLN A CA 1
ATOM 880 C C . GLN A 1 106 ? 2.736 -4.086 -0.641 1.00 96.38 106 GLN A C 1
ATOM 882 O O . GLN A 1 106 ? 3.331 -3.948 -1.703 1.00 96.38 106 GLN A O 1
ATOM 887 N N . ARG A 1 107 ? 1.967 -5.153 -0.387 1.00 96.44 107 ARG A N 1
ATOM 888 C CA . ARG A 1 107 ? 1.808 -6.251 -1.352 1.00 96.44 107 ARG A CA 1
ATOM 889 C C . ARG A 1 107 ? 1.250 -5.765 -2.693 1.00 96.44 107 ARG A C 1
ATOM 891 O O . ARG A 1 107 ? 1.731 -6.170 -3.746 1.00 96.44 107 ARG A O 1
ATOM 898 N N . GLU A 1 108 ? 0.259 -4.872 -2.684 1.00 95.62 108 GLU A N 1
ATOM 899 C CA . GLU A 1 108 ? -0.283 -4.307 -3.927 1.00 95.62 108 GLU A CA 1
ATOM 900 C C . GLU A 1 108 ? 0.746 -3.447 -4.683 1.00 95.62 108 GLU A C 1
ATOM 902 O O . GLU A 1 108 ? 0.779 -3.449 -5.917 1.00 95.62 108 GLU A O 1
ATOM 907 N N . VAL A 1 109 ? 1.593 -2.714 -3.960 1.00 95.88 109 VAL A N 1
ATOM 908 C CA . VAL A 1 109 ? 2.670 -1.905 -4.544 1.00 95.88 109 VAL A CA 1
ATOM 909 C C . VAL A 1 109 ? 3.818 -2.788 -5.048 1.00 95.88 109 VAL A C 1
ATOM 911 O O . VAL A 1 109 ? 4.341 -2.517 -6.129 1.00 95.88 109 VAL A O 1
ATOM 914 N N . ASP A 1 110 ? 4.164 -3.863 -4.340 1.00 96.19 110 ASP A N 1
ATOM 915 C CA . ASP A 1 110 ? 5.127 -4.880 -4.773 1.00 96.19 110 ASP A CA 1
ATOM 916 C C . ASP A 1 110 ? 4.732 -5.448 -6.142 1.00 96.19 110 ASP A C 1
ATOM 918 O O . ASP A 1 110 ? 5.543 -5.430 -7.070 1.00 96.19 110 ASP A O 1
ATOM 922 N N . GLU A 1 111 ? 3.464 -5.837 -6.311 1.00 95.69 111 GLU A N 1
ATOM 923 C CA . GLU A 1 111 ? 2.920 -6.381 -7.566 1.00 95.69 111 GLU A CA 1
ATOM 924 C C . GLU A 1 111 ? 2.975 -5.389 -8.744 1.00 95.69 111 GLU A C 1
ATOM 926 O O . GLU A 1 111 ? 2.987 -5.792 -9.907 1.00 95.69 111 GLU A O 1
ATOM 931 N N . ILE A 1 112 ? 3.058 -4.076 -8.492 1.00 95.50 112 ILE A N 1
ATOM 932 C CA . ILE A 1 112 ? 3.278 -3.091 -9.566 1.00 95.50 112 ILE A CA 1
ATOM 933 C C . ILE A 1 112 ? 4.704 -3.196 -10.122 1.00 95.50 112 ILE A C 1
ATOM 935 O O . ILE A 1 112 ? 4.919 -3.031 -11.324 1.00 95.50 112 ILE A O 1
ATOM 939 N N . TYR A 1 113 ? 5.686 -3.433 -9.255 1.00 94.44 113 TYR A N 1
ATOM 940 C CA . TYR A 1 113 ? 7.107 -3.408 -9.606 1.00 94.44 113 TYR A CA 1
ATOM 941 C C . TYR A 1 113 ? 7.684 -4.778 -9.947 1.00 94.44 113 TYR 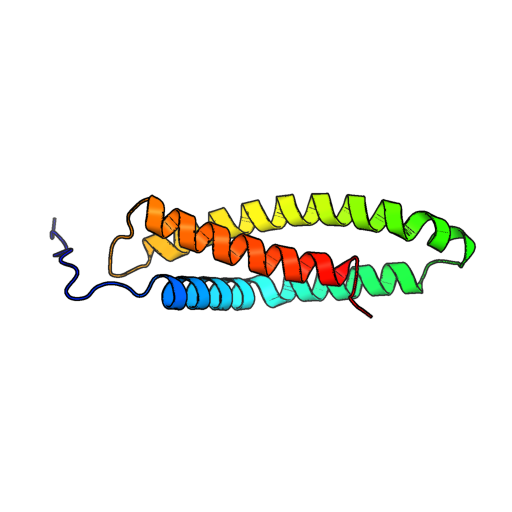A C 1
ATOM 943 O O . TYR A 1 113 ? 8.651 -4.857 -10.714 1.00 94.44 113 TYR A O 1
ATOM 951 N N . PHE A 1 114 ? 7.094 -5.8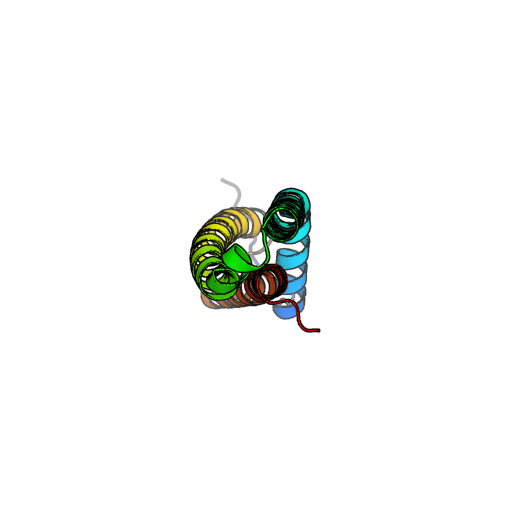19 -9.371 1.00 93.00 114 PHE A N 1
ATOM 952 C CA . PHE A 1 114 ? 7.460 -7.220 -9.499 1.00 93.00 114 PHE A CA 1
ATOM 953 C C . PHE A 1 114 ? 6.184 -8.060 -9.643 1.00 93.00 114 PHE A C 1
ATOM 955 O O . PHE A 1 114 ? 5.846 -8.800 -8.723 1.00 93.00 114 PHE A O 1
ATOM 962 N N . PRO A 1 115 ? 5.46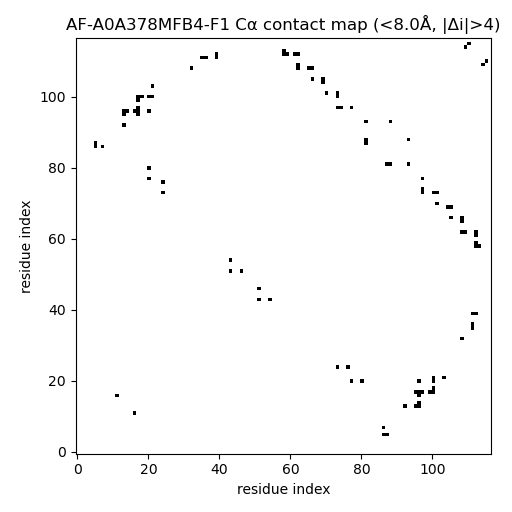2 -7.936 -10.772 1.00 83.50 115 PRO A N 1
ATOM 963 C CA . PRO A 1 115 ? 4.250 -8.708 -10.992 1.00 83.50 115 PRO A CA 1
ATOM 964 C C . PRO A 1 115 ? 4.570 -10.202 -10.974 1.00 83.50 115 PRO A C 1
ATOM 966 O O . PRO A 1 115 ? 5.451 -10.670 -11.708 1.00 83.50 115 PRO A O 1
ATOM 969 N N . SER A 1 116 ? 3.847 -10.945 -10.143 1.00 71.94 116 SER A N 1
ATOM 970 C CA . SER A 1 116 ? 3.874 -12.404 -10.159 1.00 71.94 116 SER A CA 1
ATOM 971 C C . SER A 1 116 ? 3.317 -12.877 -11.513 1.00 71.94 116 SER A C 1
ATOM 973 O O . SER A 1 116 ? 2.205 -12.510 -11.887 1.00 71.94 116 SER A O 1
ATOM 975 N N . SER A 1 117 ? 4.132 -13.599 -12.294 1.00 50.28 117 SER A N 1
ATOM 976 C CA . SER A 1 117 ? 3.777 -14.084 -13.645 1.00 50.28 117 SER A CA 1
ATOM 977 C C . SER A 1 117 ? 2.680 -15.142 -13.640 1.00 50.28 117 SER A C 1
ATOM 979 O O . SER A 1 117 ? 2.654 -15.951 -12.686 1.00 50.28 117 SER A O 1
#

=== Feature glossary ===
Annotated list of the representations used here:

Nearest PDB structures. The Foldseek neighbor list gives the closest experimentally determined structures in the PDB, ranked by structural alignment. TM-score near 1 means near-identical fold; near 0.3 means only rough topology match. This is how one finds what a novel AlphaFold prediction most resembles in the solved-structure universe.

Foldseek 3Di. Foldseek's 3Di representation compresses backbone geometry into a per-residue letter drawn from a learned twenty-state alphabet. It captures the tertiary interaction pattern around each residue — which residues are packed against it in space, regardless of where they are in sequence.

Radius of gyration, Cα contacts, bounding box. Radius of gyration (Rg) is the root-mean-square distance of Cα atoms from their centroid — a single number for overall size and compactness. A globular domain of N residues has Rg ≈ 2.2·N^0.38 Å; an extended or disordered chain has a much larger Rg. The Cα contact count is the number of residue pairs whose Cα atoms are within 8 Å and are more than four positions apart in sequence — a standard proxy for tertiary packing density. The bounding box is the smallest axis-aligned box enclosing all Cα atoms.

InterPro / GO / CATH / organism. The annotation block draws on four external resources. InterPro: which protein families and domains the sequence belongs to. GO: standardized terms for what the protein does, what process it participates in, and where in the cell it acts. CATH: which structural fold it has in the CATH hierarchy. Organism: the species of origin.

mmCIF coordinates. The mmCIF block holds the 3D Cartesian coordinates of each backbone atom (N, Cα, C, O) in ångströms. mmCIF is the PDB's canonical archive format — a tagged-loop text representation of the atomic model.

pLDDT. pLDDT is the predicted lDDT-Cα score: AlphaFold's confidence that the local environment of each residue (all inter-atomic distances within 15 Å) is correctly placed. It is a per-residue number between 0 and 100, with higher meaning more reliable.

Backbone torsions (φ/ψ). φ (phi) and ψ (psi) are the two rotatable backbone dihedrals per residue: φ is the C(i-1)–N–Cα–C torsion, ψ is the N–Cα–C–N(i+1) torsion, both in degrees on (−180°, 180°]. α-helical residues cluster near (−60°, −45°); β-strand residues near (−120°, +130°). A Ramachandran plot is simply a scatter of (φ, ψ) for every residue.

B-factor. For experimental (PDB) structures, the B-factor (temperature factor) quantifies the positional spread of each atom in the crystal — a combination of thermal vibration and static disorder — in units of Å². High B-factors mark flexible loops or poorly resolved regions; low B-factors mark the rigid, well-ordered core.

Secondary structure (3-state, P-SEA). SS3 is a coarse helix/strand/coil call (letters a/b/c) made by the P-SEA algorithm from inter-Cα distances and dihedrals. It is less detailed than DSSP but needs only Cα positions.

Predicted aligned error. Predicted aligned error is AlphaFold's pairwise confidence. Unlike pLDDT (per-residue), PAE is per-residue-pair and captures whether two parts of the structure are correctly placed relative to each other. Units are ångströms of expected positional error.

Solvent-accessible surface area. Solvent-accessible surface area (SASA) is the area in Å² traced out by the centre of a 1.4 Å probe sphere (a water molecule) rolled over the protein's van der Waals surface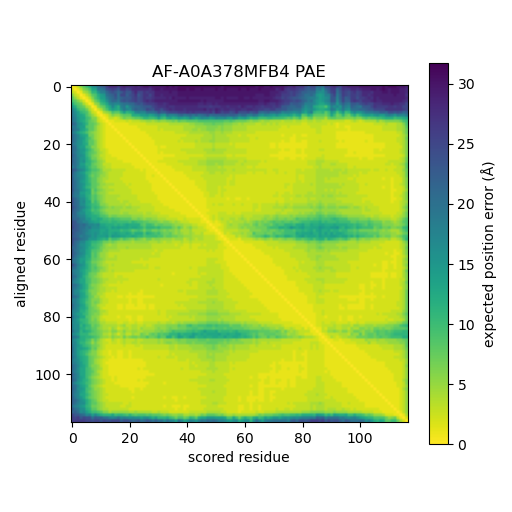 (Shrake–Rupley / Lee–Richards construction). Buried residues have near-zero SASA; fully exposed residues can exceed 200 Å². The total SASA scales roughly with the number of surface residues.

Secondary structure (8-state, DSSP). The SS8 string is DSSP's per-residue secondary-structure call. α-helix (H) means an i→i+4 H-bond ladder; β-strand (E) means the residue participates in a β-sheet; 3₁₀ (G) and π (I) are tighter and wider helices; T/S are turns/bends; '-' is loop.

Rendered structure images. Structure images are PyMOL renders from six orthogonal camera directions. Cartoon representation draws helices as coils and strands as arrows; sticks shows the backbone as bonds; surface shows the solvent-excluded envelope. Rainbow coloring maps sequence position to hue (blue→red, N→C); chain coloring assigns a distinct color per polypeptide.

Sequence. The amino-acid sequence is the protein's primary structure: the linear order of residues from the N-terminus to the C-terminus, written in one-letter code. Everything else here — the 3D coordinates, the secondary structure, the domain annotations — is ultimately a consequence of this string.

Contact-map, Ramachandran, and PAE plots. Three diagnostic plots accompany the record. The Cα contact map visualizes the tertiary structure as a 2D adjacency matrix (8 Å cutoff, sequence-local contacts suppressed). The Ramachandran plot shows the distribution of backbone (φ, ψ) torsions, with points in the α and β basins reflecting secondary structure content. The PAE plot shows AlphaFold's inter-residue confidence as a color matrix.